Protein AF-A0A9E6S7I5-F1 (afdb_monomer_lite)

Radius of gyration: 45.52 Å; chains: 1; bounding box: 91×48×124 Å

Secondary structure (DSSP, 8-state):
-TTTT-TTSHHHHHHHHTHHHHTGGGSSSSTHHHHHHHHHHHHHHHHH----TT-HHHHHHHHHHHHHHHHHHHHHHHHHTT----HHHHHHS----HHHHHHHHHHHHHHHHHHHHHTTSS--------TTSTTTHHHHTT---------------------------------

Foldseek 3Di:
DQCVVVCVDPVNVVVLVCLCVVLVVCCPHDLSVQLVVLSVVLVCLVPPQDDPPVPVVSNVVSVVVSLVSVLSNVVSVCVVVVHDDDSVCSNPVHDDDPVVVVVVVVVVCVVVVVVCCVVVVDPDDDDDDDPPDPPPVVVVPPPDDDDDDPDDDDDDDDDDDDDDDDDDDDDDDDD

Structure (mmCIF, N/CA/C/O backbone):
data_AF-A0A9E6S7I5-F1
#
_entry.id   AF-A0A9E6S7I5-F1
#
loop_
_atom_site.group_PDB
_atom_site.id
_atom_site.type_symbol
_atom_site.label_atom_id
_atom_site.label_alt_id
_atom_site.label_comp_id
_atom_site.label_asym_id
_atom_site.label_entity_id
_atom_site.label_seq_id
_atom_site.pdbx_PDB_ins_code
_atom_site.Cartn_x
_atom_site.Cartn_y
_atom_site.Cartn_z
_atom_site.occupancy
_atom_site.B_iso_or_equiv
_atom_site.auth_seq_id
_atom_site.auth_comp_id
_atom_site.auth_asym_id
_atom_site.auth_atom_id
_atom_site.pdbx_PDB_model_num
ATOM 1 N N . MET A 1 1 ? -5.645 -9.690 4.570 1.00 58.19 1 MET A N 1
ATOM 2 C CA . MET A 1 1 ? -4.259 -9.203 4.797 1.00 58.19 1 MET A CA 1
ATOM 3 C C . MET A 1 1 ? -3.207 -9.744 3.817 1.00 58.19 1 MET A C 1
ATOM 5 O O . MET A 1 1 ? -2.168 -9.107 3.714 1.00 58.19 1 MET A O 1
ATOM 9 N N . ALA A 1 2 ? -3.423 -10.853 3.091 1.00 63.53 2 ALA A N 1
ATOM 10 C CA . ALA A 1 2 ? -2.384 -11.472 2.246 1.00 63.53 2 ALA A CA 1
ATOM 11 C C . ALA A 1 2 ? -1.749 -10.542 1.182 1.00 63.53 2 ALA A C 1
ATOM 13 O O . ALA A 1 2 ? -0.557 -10.636 0.918 1.00 63.53 2 ALA A O 1
ATOM 14 N N . THR A 1 3 ? -2.510 -9.605 0.612 1.00 70.12 3 THR A N 1
ATOM 15 C CA . THR A 1 3 ? -2.087 -8.730 -0.500 1.00 70.12 3 THR A CA 1
ATOM 16 C C . THR A 1 3 ? -1.423 -7.410 -0.069 1.00 70.12 3 THR A C 1
ATOM 18 O O . THR A 1 3 ? -1.217 -6.527 -0.894 1.00 70.12 3 THR A O 1
ATOM 21 N N . ARG A 1 4 ? -1.080 -7.225 1.215 1.00 75.50 4 ARG A N 1
ATOM 22 C CA . ARG A 1 4 ? -0.719 -5.910 1.801 1.00 75.50 4 ARG A CA 1
ATOM 23 C C . ARG A 1 4 ? 0.581 -5.240 1.318 1.00 75.50 4 ARG A C 1
ATOM 25 O O . ARG A 1 4 ? 0.764 -4.062 1.600 1.00 75.50 4 ARG A O 1
ATOM 32 N N . HIS A 1 5 ? 1.498 -5.957 0.669 1.00 77.38 5 HIS A N 1
ATOM 33 C CA . HIS A 1 5 ? 2.677 -5.363 0.006 1.00 77.38 5 HIS A CA 1
ATOM 34 C C . HIS A 1 5 ? 2.592 -5.411 -1.519 1.00 77.38 5 HIS A C 1
ATOM 36 O O . HIS A 1 5 ? 3.396 -4.790 -2.205 1.00 77.38 5 HIS A O 1
ATOM 42 N N . HIS A 1 6 ? 1.569 -6.059 -2.071 1.00 79.56 6 HIS A N 1
ATOM 43 C CA . HIS A 1 6 ? 1.318 -6.055 -3.503 1.00 79.56 6 HIS A CA 1
ATOM 44 C C . HIS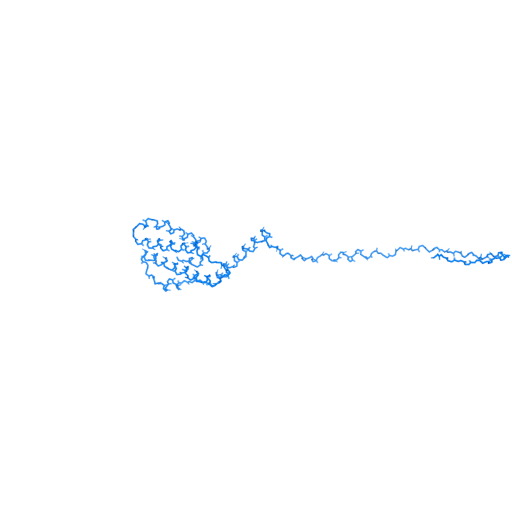 A 1 6 ? 0.443 -4.861 -3.892 1.00 79.56 6 HIS A C 1
ATOM 46 O O . HIS A 1 6 ? -0.641 -5.030 -4.442 1.00 79.56 6 HIS A O 1
ATOM 52 N N . ILE A 1 7 ? 0.917 -3.655 -3.572 1.00 77.69 7 ILE A N 1
ATOM 53 C CA . ILE A 1 7 ? 0.136 -2.406 -3.626 1.00 77.69 7 ILE A CA 1
ATOM 54 C C . ILE A 1 7 ? -0.424 -2.140 -5.038 1.00 77.69 7 ILE A C 1
ATOM 56 O O . ILE A 1 7 ? -1.510 -1.591 -5.182 1.00 77.69 7 ILE A O 1
ATOM 60 N N . VAL A 1 8 ? 0.297 -2.581 -6.075 1.00 81.12 8 VAL A N 1
ATOM 61 C CA . VAL A 1 8 ? -0.049 -2.395 -7.497 1.00 81.12 8 VAL A CA 1
ATOM 62 C C . VAL A 1 8 ? -0.989 -3.487 -8.040 1.00 81.12 8 VAL A C 1
ATOM 64 O O . VAL A 1 8 ? -1.509 -3.340 -9.139 1.00 81.12 8 VAL A O 1
ATOM 67 N N . ARG A 1 9 ? -1.217 -4.600 -7.324 1.00 84.81 9 ARG A N 1
ATOM 68 C CA . ARG A 1 9 ? -2.081 -5.686 -7.828 1.00 84.81 9 ARG A CA 1
ATOM 69 C C . ARG A 1 9 ? -3.555 -5.305 -7.739 1.00 84.81 9 ARG A C 1
ATOM 71 O O . ARG A 1 9 ? -4.004 -4.810 -6.706 1.00 84.81 9 ARG A O 1
ATOM 78 N N . ASP A 1 10 ? -4.318 -5.678 -8.762 1.00 86.75 10 ASP A N 1
ATOM 79 C CA . ASP A 1 10 ? -5.767 -5.457 -8.841 1.00 86.75 10 ASP A CA 1
ATOM 80 C C . ASP A 1 10 ? -6.509 -5.992 -7.605 1.00 86.75 10 ASP A C 1
ATOM 82 O O . ASP A 1 10 ? -7.406 -5.330 -7.089 1.00 86.75 10 ASP A O 1
ATOM 86 N N . ASP A 1 11 ? -6.075 -7.137 -7.060 1.00 88.25 11 ASP A N 1
ATOM 87 C CA . ASP A 1 11 ? -6.597 -7.730 -5.819 1.00 88.25 11 ASP A CA 1
ATOM 88 C C . ASP A 1 11 ? -6.511 -6.764 -4.616 1.00 88.25 11 ASP A C 1
ATOM 90 O O . ASP A 1 11 ? -7.398 -6.726 -3.762 1.00 88.25 11 ASP A O 1
ATOM 94 N N . HIS A 1 12 ? -5.425 -5.989 -4.525 1.00 89.81 12 HIS A N 1
ATOM 95 C CA . HIS A 1 12 ? -5.190 -5.018 -3.455 1.00 89.81 12 HIS A CA 1
ATOM 96 C C . HIS A 1 12 ? -6.013 -3.747 -3.671 1.00 89.81 12 HIS A C 1
ATOM 98 O O . HIS A 1 12 ? -6.701 -3.300 -2.755 1.00 89.81 12 HIS A O 1
ATOM 104 N N . VAL A 1 13 ? -5.989 -3.201 -4.891 1.00 90.25 13 VAL A N 1
ATOM 105 C CA . VAL A 1 13 ? -6.755 -2.000 -5.264 1.00 90.25 13 VAL A CA 1
ATOM 106 C C . VAL A 1 13 ? -8.258 -2.242 -5.097 1.00 90.25 13 VAL A C 1
ATOM 108 O O . VAL A 1 13 ? -8.958 -1.420 -4.508 1.00 90.25 13 VAL A O 1
ATOM 111 N N . THR A 1 14 ? -8.749 -3.406 -5.526 1.00 91.31 14 THR A N 1
ATOM 112 C CA . THR A 1 14 ? -10.147 -3.816 -5.343 1.00 91.31 14 THR A CA 1
ATOM 113 C C . THR A 1 14 ? -10.495 -3.917 -3.860 1.00 91.31 14 THR A C 1
ATOM 115 O O . THR A 1 14 ? -11.502 -3.356 -3.436 1.00 91.31 14 THR A O 1
ATOM 118 N N . ALA A 1 15 ? -9.652 -4.563 -3.044 1.00 91.44 15 ALA A N 1
ATOM 119 C CA . ALA A 1 15 ? -9.887 -4.677 -1.605 1.00 91.44 15 ALA A CA 1
ATOM 120 C C . ALA A 1 15 ? -9.923 -3.314 -0.887 1.00 91.44 15 ALA A C 1
ATOM 122 O O . ALA A 1 15 ? -10.740 -3.139 0.013 1.00 91.44 15 ALA A O 1
ATOM 123 N N . LEU A 1 16 ? -9.088 -2.347 -1.290 1.00 91.62 16 LEU A N 1
ATOM 124 C CA . LEU A 1 16 ? -9.144 -0.978 -0.766 1.00 91.62 16 LEU A CA 1
ATOM 125 C C . LEU A 1 16 ? -10.433 -0.257 -1.187 1.00 91.62 16 LEU A C 1
ATOM 127 O O . LEU A 1 16 ? -11.127 0.298 -0.340 1.00 91.62 16 LEU A O 1
ATOM 131 N N . ASN A 1 17 ? -10.805 -0.323 -2.466 1.00 91.44 17 ASN A N 1
ATOM 132 C CA . ASN A 1 17 ? -12.016 0.330 -2.976 1.00 91.44 17 ASN A CA 1
ATOM 133 C C . ASN A 1 17 ? -13.311 -0.256 -2.376 1.00 91.44 17 ASN A C 1
ATOM 135 O O . ASN A 1 17 ? -14.305 0.454 -2.233 1.00 91.44 17 ASN A O 1
ATOM 139 N N . MET A 1 18 ? -13.305 -1.530 -1.967 1.00 92.31 18 MET A N 1
ATOM 140 C CA . MET A 1 18 ? -14.430 -2.156 -1.260 1.00 92.31 18 MET A CA 1
ATOM 141 C C . MET A 1 18 ? -14.681 -1.568 0.141 1.00 92.31 18 MET A C 1
ATOM 143 O O . MET A 1 18 ? -15.812 -1.658 0.622 1.00 92.31 18 MET A O 1
ATOM 147 N N . ILE A 1 19 ? -13.692 -0.924 0.780 1.00 91.56 19 ILE A N 1
ATOM 148 C CA . ILE A 1 19 ? -13.843 -0.309 2.115 1.00 91.56 19 ILE A CA 1
ATOM 149 C C . ILE A 1 19 ? -14.947 0.760 2.097 1.00 91.56 19 ILE A C 1
ATOM 151 O O . ILE A 1 19 ? -15.757 0.837 3.024 1.00 91.56 19 ILE A O 1
ATOM 155 N N . ASP A 1 20 ? -15.041 1.548 1.024 1.00 88.56 20 ASP A N 1
ATOM 156 C CA . ASP A 1 20 ? -16.077 2.577 0.885 1.00 88.56 20 ASP A CA 1
ATOM 157 C C . ASP A 1 20 ? -17.500 2.007 0.840 1.00 88.56 20 ASP A C 1
ATOM 159 O O . ASP A 1 20 ? -18.430 2.669 1.306 1.00 88.56 20 ASP A O 1
ATOM 163 N N . LEU A 1 21 ? -17.665 0.790 0.311 1.00 89.62 21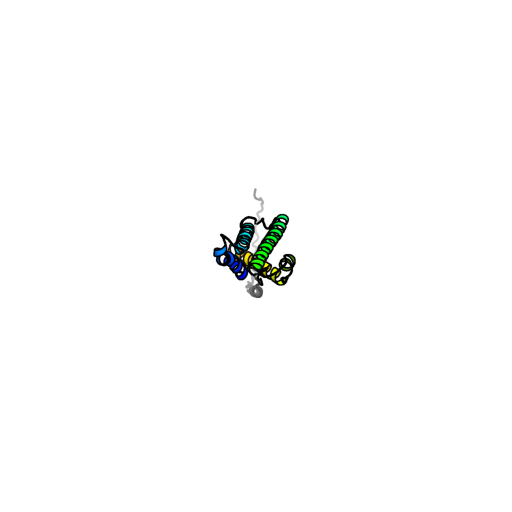 LEU A N 1
ATOM 164 C CA . LEU A 1 21 ? -18.943 0.081 0.236 1.00 89.62 21 LEU A CA 1
ATOM 165 C C . LEU A 1 21 ? -19.270 -0.617 1.561 1.00 89.62 21 LEU A C 1
ATOM 167 O O . LEU A 1 21 ? -20.369 -0.449 2.092 1.00 89.62 21 LEU A O 1
ATOM 171 N N . GLU A 1 22 ? -18.312 -1.357 2.122 1.00 89.25 22 GLU A N 1
ATOM 172 C CA . GLU A 1 22 ? -18.498 -2.134 3.352 1.00 89.25 22 GLU A CA 1
ATOM 173 C C . GLU A 1 22 ? -18.799 -1.225 4.554 1.00 89.25 22 GLU A C 1
ATOM 175 O O . GLU A 1 22 ? -19.752 -1.465 5.297 1.00 89.25 22 GLU A O 1
ATOM 180 N N . TYR A 1 23 ? -18.069 -0.116 4.701 1.00 86.56 23 TYR A N 1
ATOM 181 C CA . TYR A 1 23 ? -18.206 0.796 5.842 1.00 86.56 23 TYR A CA 1
ATOM 182 C C . TYR A 1 23 ? -19.176 1.966 5.594 1.00 86.56 23 TYR A C 1
ATOM 184 O O . TYR A 1 23 ? -19.397 2.780 6.498 1.00 86.56 23 TYR A O 1
ATOM 192 N N . TYR A 1 24 ? -19.828 2.036 4.421 1.00 80.44 24 TYR A N 1
ATOM 193 C CA . TYR A 1 24 ? -20.751 3.122 4.051 1.00 80.44 24 TYR A CA 1
ATOM 194 C C . TYR A 1 24 ? -21.837 3.377 5.104 1.00 80.44 24 TYR A C 1
ATOM 196 O O . TYR A 1 24 ? -22.129 4.517 5.473 1.00 80.44 24 TYR A O 1
ATOM 204 N N . HIS A 1 25 ? -22.419 2.295 5.618 1.00 77.94 25 HIS A N 1
ATOM 205 C CA . HIS A 1 25 ? -23.539 2.335 6.551 1.00 77.94 25 HIS A CA 1
ATOM 206 C C . HIS A 1 25 ? -23.153 2.841 7.956 1.00 77.94 25 HIS A C 1
ATOM 208 O O . HIS A 1 25 ? -24.028 3.255 8.715 1.00 77.94 25 HIS A O 1
ATOM 214 N N . VAL A 1 26 ? -21.856 2.872 8.299 1.00 74.69 26 VAL A N 1
ATOM 215 C CA . VAL A 1 26 ? -21.354 3.286 9.626 1.00 74.69 26 VAL A CA 1
ATOM 216 C C . VAL A 1 26 ? -20.822 4.730 9.643 1.00 74.69 26 VAL A C 1
ATOM 218 O O . VAL A 1 26 ? -20.445 5.227 10.703 1.00 74.69 26 VAL A O 1
ATOM 221 N N . LYS A 1 27 ? -20.838 5.452 8.506 1.00 66.12 27 LYS A N 1
ATOM 222 C CA . LYS A 1 27 ? -20.267 6.814 8.372 1.00 66.12 27 LYS A CA 1
ATOM 223 C C . LYS A 1 27 ? -20.780 7.830 9.407 1.00 66.12 27 LYS A C 1
ATOM 225 O O . LYS A 1 27 ? -20.052 8.755 9.759 1.00 66.12 27 LYS A O 1
ATOM 230 N N . LYS A 1 28 ? -22.026 7.700 9.887 1.00 66.62 28 LYS A N 1
ATOM 231 C CA . LYS A 1 28 ? -22.634 8.682 10.808 1.00 66.62 28 LYS A CA 1
ATOM 232 C C . LYS A 1 28 ? -22.328 8.427 12.286 1.00 66.62 28 LYS A C 1
ATOM 234 O O . LYS A 1 28 ? -21.960 9.375 12.967 1.00 66.62 28 LYS A O 1
ATOM 239 N N . ASN A 1 29 ? -22.464 7.192 12.775 1.00 65.62 29 ASN A N 1
ATOM 240 C CA . ASN A 1 29 ? -22.232 6.821 14.178 1.00 65.62 29 ASN A CA 1
ATOM 241 C C . ASN A 1 29 ? -21.820 5.343 14.289 1.00 65.62 29 ASN A C 1
ATOM 243 O O . ASN A 1 29 ? -22.459 4.482 13.690 1.00 65.62 29 ASN A O 1
ATOM 247 N N . GLY A 1 30 ? -20.811 5.041 15.113 1.00 73.31 30 GLY A N 1
ATOM 248 C CA . GLY A 1 30 ? -20.389 3.672 15.441 1.00 73.31 30 GLY A CA 1
ATOM 249 C C . GLY A 1 30 ? -18.893 3.414 15.237 1.00 73.31 30 GLY A C 1
ATOM 250 O O . GLY A 1 30 ? -18.171 4.249 14.697 1.00 73.31 30 GLY A O 1
ATOM 251 N N . LYS A 1 31 ? -18.417 2.231 15.652 1.00 73.62 31 LYS A N 1
ATOM 252 C CA . LYS A 1 31 ? -16.988 1.854 15.581 1.00 73.62 31 LYS A CA 1
ATOM 253 C C . LYS A 1 31 ? -16.426 1.861 14.152 1.00 73.62 31 LYS A C 1
ATOM 255 O O . LYS A 1 31 ? -15.280 2.237 13.946 1.00 73.62 31 LYS A O 1
ATOM 260 N N . GLY A 1 32 ? -17.248 1.524 13.155 1.00 82.56 32 GLY A N 1
ATOM 261 C CA . GLY A 1 32 ? -16.856 1.545 11.739 1.00 82.56 32 GLY A CA 1
ATOM 262 C C . GLY A 1 32 ? -16.555 2.944 11.190 1.00 82.56 32 GLY A C 1
ATOM 263 O O . GLY A 1 32 ? -15.879 3.054 10.172 1.00 82.56 32 GLY A O 1
ATOM 264 N N . LYS A 1 33 ? -16.963 4.019 11.883 1.00 88.69 33 LYS A N 1
ATOM 265 C CA . LYS A 1 33 ? -16.564 5.383 11.518 1.00 88.69 33 LYS A CA 1
ATOM 266 C C . LYS A 1 33 ? -15.043 5.569 11.595 1.00 88.69 33 LYS A C 1
ATOM 268 O O . LYS A 1 33 ? -14.475 6.198 10.716 1.00 88.69 33 LYS A O 1
ATOM 273 N N . GLN A 1 34 ? -14.368 4.964 12.578 1.00 90.69 34 GLN A N 1
ATOM 274 C CA . GLN A 1 34 ? -12.905 5.052 12.709 1.00 90.69 34 GLN A CA 1
ATOM 275 C C . GLN A 1 34 ? -12.178 4.409 11.516 1.00 90.69 34 GLN A C 1
ATOM 277 O O . GLN A 1 34 ? -11.146 4.914 11.074 1.00 90.69 34 GLN A O 1
ATOM 282 N N . VAL A 1 35 ? -12.736 3.327 10.959 1.00 92.81 35 VAL A N 1
ATOM 283 C CA . VAL A 1 35 ? -12.233 2.703 9.724 1.00 92.81 35 VAL A CA 1
ATOM 284 C C . VAL A 1 35 ? -12.410 3.646 8.540 1.00 92.81 35 VAL A C 1
ATOM 286 O O . VAL A 1 35 ? -11.464 3.886 7.799 1.00 92.81 35 VAL A O 1
ATOM 289 N N . TYR A 1 36 ? -13.599 4.228 8.390 1.00 91.69 36 TYR A N 1
ATOM 290 C CA . TYR A 1 36 ? -13.877 5.160 7.303 1.00 91.69 36 TYR A CA 1
ATOM 291 C C . TYR A 1 36 ? -13.002 6.425 7.366 1.00 91.69 36 TYR A C 1
ATOM 293 O O . TYR A 1 36 ? -12.379 6.793 6.374 1.00 91.69 36 TYR A O 1
ATOM 301 N N . ASP A 1 37 ? -12.893 7.059 8.536 1.00 92.19 37 ASP A N 1
ATOM 302 C CA . ASP A 1 37 ? -12.098 8.278 8.723 1.00 92.19 37 ASP A CA 1
ATOM 303 C C . ASP A 1 37 ? -10.598 8.016 8.454 1.00 92.19 37 ASP A C 1
ATOM 305 O O . ASP A 1 37 ? -9.925 8.833 7.819 1.00 92.19 37 ASP A O 1
ATOM 309 N N . SER A 1 38 ? -10.071 6.853 8.869 1.00 94.06 38 SER A N 1
ATOM 310 C CA . SER A 1 38 ? -8.683 6.453 8.577 1.00 94.06 38 SER A CA 1
ATOM 311 C C . SER A 1 38 ? -8.461 6.060 7.111 1.00 94.06 38 SER A C 1
ATOM 313 O O . SER A 1 38 ? -7.405 6.381 6.563 1.00 94.06 38 SER A O 1
ATOM 315 N N . TRP A 1 39 ? -9.452 5.457 6.444 1.00 94.50 39 TRP A N 1
ATOM 316 C CA . TRP A 1 39 ? -9.421 5.205 4.999 1.00 94.50 39 TRP A CA 1
ATOM 317 C C . TRP A 1 39 ? -9.353 6.513 4.208 1.00 94.50 39 TRP A C 1
ATOM 319 O O . TRP A 1 39 ? -8.440 6.681 3.405 1.00 94.50 39 TRP A O 1
ATOM 329 N N . ILE A 1 40 ? -10.226 7.484 4.492 1.00 92.88 40 ILE A N 1
ATOM 330 C CA . ILE A 1 40 ? -10.208 8.794 3.821 1.00 92.88 40 ILE A CA 1
ATOM 331 C C . ILE A 1 40 ? -8.874 9.523 4.052 1.00 92.88 40 ILE A C 1
ATOM 333 O O . ILE A 1 40 ? -8.300 10.075 3.112 1.00 92.88 40 ILE A O 1
ATOM 337 N N . ALA A 1 41 ? -8.322 9.473 5.269 1.00 94.06 41 ALA A N 1
ATOM 338 C CA . ALA A 1 41 ? -7.020 10.069 5.581 1.00 94.06 41 ALA A CA 1
ATOM 339 C C . ALA A 1 41 ? -5.827 9.374 4.886 1.00 94.06 41 ALA A C 1
ATOM 341 O O . ALA A 1 41 ? -4.764 9.992 4.731 1.00 94.06 41 ALA A O 1
ATOM 342 N N . TYR A 1 42 ? -5.981 8.107 4.491 1.00 95.06 42 TYR A N 1
ATOM 343 C CA . TYR A 1 42 ? -5.009 7.343 3.707 1.00 95.06 42 TYR A CA 1
ATOM 344 C C . TYR A 1 42 ? -5.170 7.599 2.200 1.00 95.06 42 TYR A C 1
ATOM 346 O O . TYR A 1 42 ? -4.193 7.940 1.537 1.00 95.06 42 TYR A O 1
ATOM 354 N N . LEU A 1 43 ? -6.400 7.548 1.683 1.00 93.75 43 LEU A N 1
ATOM 355 C CA . LEU A 1 43 ? -6.745 7.851 0.292 1.00 93.75 43 LEU A CA 1
ATOM 356 C C . LEU A 1 43 ? -6.328 9.275 -0.112 1.00 93.75 43 LEU A C 1
ATOM 358 O O . LEU A 1 43 ? -5.781 9.469 -1.197 1.00 93.75 43 LEU A O 1
ATOM 362 N N . TYR A 1 44 ? -6.510 10.261 0.775 1.00 93.88 44 TYR A N 1
ATOM 363 C CA . TYR A 1 44 ? -6.026 11.630 0.563 1.00 93.88 44 TYR A CA 1
ATOM 364 C C . TYR A 1 44 ? -4.505 11.667 0.330 1.00 93.88 44 TYR A C 1
ATOM 366 O O . TYR A 1 44 ? -4.046 12.276 -0.633 1.00 93.88 44 TYR A O 1
ATOM 374 N N . HIS A 1 45 ? -3.735 10.969 1.174 1.00 93.50 45 HIS A N 1
ATOM 375 C CA . HIS A 1 45 ? -2.265 10.906 1.098 1.00 93.50 45 HIS A CA 1
ATOM 376 C C . HIS A 1 45 ? -1.776 10.201 -0.172 1.00 93.50 45 HIS A C 1
ATOM 378 O O . HIS A 1 45 ? -0.775 10.599 -0.766 1.00 93.50 45 HIS A O 1
ATOM 384 N N . LEU A 1 46 ? -2.499 9.161 -0.602 1.00 90.75 46 LEU A N 1
ATOM 385 C CA . LEU A 1 46 ? -2.247 8.472 -1.868 1.00 90.75 46 LEU A CA 1
ATOM 386 C C . LEU A 1 46 ? -2.544 9.345 -3.094 1.00 90.75 46 LEU A C 1
ATOM 388 O O . LEU A 1 46 ? -1.915 9.140 -4.124 1.00 90.75 46 LEU A O 1
ATOM 392 N N . SER A 1 47 ? -3.494 10.280 -2.997 1.00 89.19 47 SER A N 1
ATOM 393 C CA . SER A 1 47 ? -3.984 11.054 -4.147 1.00 89.19 47 SER A CA 1
ATOM 394 C C . SER A 1 47 ? -3.277 12.399 -4.328 1.00 89.19 47 SER A C 1
ATOM 396 O O . SER A 1 47 ? -3.013 12.796 -5.458 1.00 89.19 47 SER A O 1
ATOM 398 N N . ASN A 1 48 ? -2.991 13.110 -3.231 1.00 82.12 48 ASN A N 1
ATOM 399 C CA . ASN A 1 48 ? -2.601 14.525 -3.276 1.00 82.12 48 ASN A CA 1
ATOM 400 C C . ASN A 1 48 ? -1.118 14.782 -2.976 1.00 82.12 48 ASN A C 1
ATOM 402 O O . ASN A 1 48 ? -0.565 15.760 -3.469 1.00 82.12 48 ASN A O 1
ATOM 406 N N . ASP A 1 49 ? -0.474 13.922 -2.182 1.00 75.81 49 ASP A N 1
ATOM 407 C CA . ASP A 1 49 ? 0.843 14.218 -1.598 1.00 75.81 49 ASP A CA 1
ATOM 408 C C . ASP A 1 49 ? 2.022 13.564 -2.352 1.00 75.81 49 ASP A C 1
ATOM 410 O O . ASP A 1 49 ? 3.138 13.555 -1.837 1.00 75.81 49 ASP A O 1
ATOM 414 N N . ILE A 1 50 ? 1.800 12.997 -3.549 1.00 81.44 50 ILE A N 1
ATOM 415 C CA . ILE A 1 50 ? 2.818 12.242 -4.307 1.00 81.44 50 ILE A CA 1
ATOM 416 C C . ILE A 1 50 ? 3.990 13.166 -4.717 1.00 81.44 50 ILE A C 1
ATOM 418 O O . ILE A 1 50 ? 3.793 14.060 -5.545 1.00 81.44 50 ILE A O 1
ATOM 422 N N . PRO A 1 51 ? 5.219 12.959 -4.204 1.00 82.69 51 PRO A N 1
ATOM 423 C CA . PRO A 1 51 ? 6.385 13.736 -4.615 1.00 82.69 51 PRO A CA 1
ATOM 424 C C . PRO A 1 51 ? 6.935 13.244 -5.962 1.00 82.69 51 PRO A C 1
ATOM 426 O O . PRO A 1 51 ? 6.701 12.104 -6.367 1.00 82.69 51 PRO A O 1
ATOM 429 N N . ASP A 1 52 ? 7.726 14.080 -6.643 1.00 79.25 52 ASP A N 1
ATOM 430 C CA . ASP A 1 52 ? 8.469 13.628 -7.824 1.00 79.25 52 ASP A CA 1
ATOM 431 C C . ASP A 1 52 ? 9.445 12.500 -7.444 1.00 79.25 52 ASP A C 1
ATOM 433 O O . ASP A 1 52 ? 10.226 12.623 -6.500 1.00 79.25 52 ASP A O 1
ATOM 437 N N . ILE A 1 53 ? 9.424 11.418 -8.225 1.00 73.06 53 ILE A N 1
ATOM 438 C CA . ILE A 1 53 ? 10.243 10.205 -8.067 1.00 73.06 53 ILE A CA 1
ATOM 439 C C . ILE A 1 53 ? 11.748 10.525 -8.056 1.00 73.06 53 ILE A C 1
ATOM 441 O O . ILE A 1 53 ? 12.544 9.770 -7.495 1.00 73.06 53 ILE A O 1
ATOM 445 N N . ASN A 1 54 ? 12.154 11.646 -8.657 1.00 76.56 54 ASN A N 1
ATOM 446 C CA . ASN A 1 54 ? 13.549 12.079 -8.673 1.00 76.56 54 ASN A CA 1
ATOM 447 C C . ASN A 1 54 ? 14.034 12.631 -7.313 1.00 76.56 54 ASN A C 1
ATOM 449 O O . ASN A 1 54 ? 15.233 12.573 -7.030 1.00 76.56 54 ASN A O 1
ATOM 453 N N . ASP A 1 55 ? 13.137 13.122 -6.446 1.00 86.25 55 ASP A N 1
ATOM 454 C CA . ASP A 1 55 ? 13.475 13.620 -5.106 1.00 86.25 55 ASP A CA 1
ATOM 455 C C . ASP A 1 55 ? 13.303 12.524 -4.046 1.00 86.25 55 ASP A C 1
ATOM 457 O O . ASP A 1 55 ? 12.324 12.471 -3.295 1.00 86.25 55 ASP A O 1
ATOM 461 N N . LYS A 1 56 ? 14.315 11.651 -3.974 1.00 83.81 56 LYS A N 1
ATOM 462 C CA . LYS A 1 56 ? 14.378 10.527 -3.025 1.00 83.81 56 LYS A CA 1
ATOM 463 C C . LYS A 1 56 ? 14.071 10.941 -1.584 1.00 83.81 56 LYS A C 1
ATOM 465 O O . LYS A 1 56 ? 13.352 10.237 -0.889 1.00 83.81 56 LYS A O 1
ATOM 470 N N . SER A 1 57 ? 14.563 12.105 -1.151 1.00 87.06 57 SER A N 1
ATOM 471 C CA . SER A 1 57 ? 14.409 12.561 0.235 1.00 87.06 57 SER A CA 1
ATOM 472 C C . SER A 1 57 ? 12.945 12.787 0.622 1.00 87.06 57 SER A C 1
ATOM 474 O O . SER A 1 57 ? 12.522 12.404 1.712 1.00 87.06 57 SER A O 1
ATOM 476 N N . LYS A 1 58 ? 12.150 13.361 -0.290 1.00 86.75 58 LYS A N 1
ATOM 477 C CA . LYS A 1 58 ? 10.709 13.550 -0.094 1.00 86.75 58 LYS A CA 1
ATOM 478 C C . LYS A 1 58 ? 9.937 12.254 -0.318 1.00 86.75 58 LYS A C 1
ATOM 480 O O . LYS A 1 58 ? 8.965 12.012 0.395 1.00 86.75 58 LYS A O 1
ATOM 485 N N . PHE A 1 59 ? 10.375 11.424 -1.266 1.00 88.38 59 PHE A N 1
ATOM 486 C CA . PHE A 1 59 ? 9.771 10.120 -1.533 1.00 88.38 59 PHE A CA 1
ATOM 487 C C . PHE A 1 59 ? 9.824 9.194 -0.310 1.00 88.38 59 PHE A C 1
ATOM 489 O O . PHE A 1 59 ? 8.785 8.676 0.092 1.00 88.38 59 PHE A O 1
ATOM 496 N N . ASP A 1 60 ? 10.981 9.066 0.344 1.00 89.19 60 ASP A N 1
ATOM 497 C CA . ASP A 1 60 ? 11.152 8.207 1.526 1.00 89.19 60 ASP A CA 1
ATOM 498 C C . ASP A 1 60 ? 10.243 8.654 2.694 1.00 89.19 60 ASP A C 1
ATOM 500 O O . ASP A 1 60 ? 9.601 7.835 3.357 1.00 89.19 60 ASP A O 1
ATOM 504 N N . ILE A 1 61 ? 10.118 9.972 2.912 1.00 91.25 61 ILE A N 1
ATOM 505 C CA . ILE A 1 61 ? 9.224 10.564 3.927 1.00 91.25 61 ILE A CA 1
ATOM 506 C C . ILE A 1 61 ? 7.749 10.308 3.580 1.00 91.25 61 ILE A C 1
ATOM 508 O O . ILE A 1 61 ? 6.945 9.967 4.459 1.00 91.25 61 ILE A O 1
ATOM 512 N N . TRP A 1 62 ? 7.376 10.460 2.306 1.00 92.25 62 TRP A N 1
ATOM 513 C CA . TRP A 1 62 ? 6.025 10.169 1.830 1.00 92.25 62 TRP A CA 1
ATOM 514 C C . TRP A 1 62 ? 5.687 8.681 1.968 1.00 92.25 62 TRP A C 1
ATOM 516 O O . TRP A 1 62 ? 4.571 8.351 2.379 1.00 92.25 62 TRP A O 1
ATOM 526 N N . GLU A 1 63 ? 6.637 7.783 1.699 1.00 90.00 63 GLU A N 1
ATOM 527 C CA . GLU A 1 63 ? 6.458 6.340 1.837 1.00 90.00 63 GLU A CA 1
ATOM 528 C C . GLU A 1 63 ? 6.295 5.909 3.302 1.00 90.00 63 GLU A C 1
ATOM 530 O O . GLU A 1 63 ? 5.361 5.166 3.617 1.00 90.00 63 GLU A O 1
ATOM 535 N N . ASP A 1 64 ? 7.131 6.393 4.221 1.00 91.69 64 ASP A N 1
ATOM 536 C CA . ASP A 1 64 ? 6.961 6.104 5.650 1.00 91.69 64 ASP A CA 1
ATOM 537 C C . ASP A 1 64 ? 5.619 6.653 6.173 1.00 91.69 64 ASP A C 1
ATOM 539 O O . ASP A 1 64 ? 4.898 5.971 6.906 1.00 91.69 64 ASP A O 1
ATOM 543 N N . THR A 1 65 ? 5.200 7.835 5.709 1.00 93.50 65 THR A N 1
ATOM 544 C CA . THR A 1 65 ? 3.890 8.419 6.054 1.00 93.50 65 THR A CA 1
ATOM 545 C C . THR A 1 65 ? 2.717 7.608 5.482 1.00 93.50 65 THR A C 1
ATOM 547 O O . THR A 1 65 ? 1.750 7.340 6.203 1.00 93.50 65 THR A O 1
ATOM 550 N N . LYS A 1 66 ? 2.820 7.137 4.228 1.00 92.50 66 LYS A N 1
ATOM 551 C CA . LYS A 1 66 ? 1.888 6.183 3.595 1.00 92.50 66 LYS A CA 1
ATOM 552 C C . LYS A 1 66 ? 1.767 4.919 4.447 1.00 92.50 66 LYS A C 1
ATOM 554 O O . LYS A 1 66 ? 0.658 4.497 4.769 1.00 92.50 66 LYS A O 1
ATOM 559 N N . ASN A 1 67 ? 2.897 4.335 4.840 1.00 91.56 67 ASN A N 1
ATOM 560 C CA . ASN A 1 67 ? 2.942 3.087 5.600 1.00 91.56 67 ASN A CA 1
ATOM 561 C C . ASN A 1 67 ? 2.355 3.256 7.013 1.00 91.56 67 ASN A C 1
ATOM 563 O O . ASN A 1 67 ? 1.591 2.399 7.455 1.00 91.56 67 ASN A O 1
ATOM 567 N N . LYS A 1 68 ? 2.626 4.380 7.691 1.00 93.56 68 LYS A N 1
ATOM 568 C CA . LYS A 1 68 ? 2.011 4.736 8.983 1.00 93.56 68 LYS A CA 1
ATOM 569 C C . LYS A 1 68 ? 0.487 4.826 8.883 1.00 93.56 68 LYS A C 1
ATOM 571 O O . LYS A 1 68 ? -0.204 4.109 9.602 1.00 93.56 68 LYS A O 1
ATOM 576 N N . LYS A 1 69 ? -0.038 5.631 7.950 1.00 94.69 69 LYS A N 1
ATOM 577 C CA . LYS A 1 69 ? -1.490 5.778 7.713 1.00 94.69 69 LYS A CA 1
ATOM 578 C C . LYS A 1 69 ? -2.159 4.436 7.389 1.00 94.69 69 LYS A C 1
ATOM 580 O O . LYS A 1 69 ? -3.237 4.149 7.905 1.00 94.69 69 LYS A O 1
ATOM 585 N N . PHE A 1 70 ? -1.502 3.592 6.592 1.00 93.44 70 PHE A N 1
ATOM 586 C CA . PHE A 1 70 ? -1.999 2.256 6.261 1.00 93.44 70 PHE A CA 1
ATOM 587 C C . PHE A 1 70 ? -2.049 1.317 7.480 1.00 93.44 70 PHE A C 1
ATOM 589 O O . PHE A 1 70 ? -3.028 0.595 7.654 1.00 93.44 70 PHE A O 1
ATOM 596 N N . ILE A 1 71 ? -1.050 1.357 8.371 1.00 93.44 71 ILE A N 1
ATOM 597 C CA . ILE A 1 71 ? -1.083 0.605 9.638 1.00 93.44 71 ILE A CA 1
ATOM 598 C C . ILE A 1 71 ? -2.227 1.099 10.538 1.00 93.44 71 ILE A C 1
ATOM 600 O O . ILE A 1 71 ? -2.949 0.270 11.092 1.00 93.44 71 ILE A O 1
ATOM 604 N N . THR A 1 72 ? -2.455 2.415 10.633 1.00 94.62 72 THR A N 1
ATOM 605 C CA . THR A 1 72 ? -3.592 2.982 11.383 1.00 94.62 72 THR A CA 1
ATOM 606 C C . THR A 1 72 ? -4.940 2.488 10.844 1.00 94.62 72 THR A C 1
ATOM 608 O O . THR A 1 72 ? -5.800 2.093 11.630 1.00 94.62 72 THR A O 1
ATOM 611 N N . LEU A 1 73 ? -5.108 2.434 9.517 1.00 94.31 73 LEU A N 1
ATOM 612 C CA . LEU A 1 73 ? -6.293 1.857 8.872 1.00 94.31 73 LEU A CA 1
ATOM 613 C C . LEU A 1 73 ? -6.465 0.370 9.222 1.00 94.31 73 LEU A C 1
ATOM 615 O O . LEU A 1 73 ? -7.531 -0.034 9.687 1.00 94.31 73 LEU A O 1
ATOM 619 N N . LEU A 1 74 ? -5.413 -0.446 9.073 1.00 92.88 74 LEU A N 1
ATOM 620 C CA . LEU A 1 74 ? -5.465 -1.873 9.418 1.00 92.88 74 LEU A CA 1
ATOM 621 C C . LEU A 1 74 ? -5.804 -2.106 10.899 1.00 92.88 74 LEU A C 1
ATOM 623 O O . LEU A 1 74 ? -6.521 -3.058 11.211 1.00 92.88 74 LEU A O 1
ATOM 627 N N . LYS A 1 75 ? -5.331 -1.233 11.798 1.00 93.75 75 LYS A N 1
ATOM 628 C CA . LYS A 1 75 ? -5.645 -1.274 13.232 1.00 93.75 75 LYS A CA 1
ATOM 629 C C . LYS A 1 75 ? -7.110 -0.923 13.510 1.00 93.75 75 LYS A C 1
ATOM 631 O O . LYS A 1 75 ? -7.785 -1.640 14.244 1.00 93.75 75 LYS A O 1
ATOM 636 N N . ALA A 1 76 ? -7.646 0.114 12.867 1.00 92.69 76 ALA A N 1
ATOM 637 C CA . ALA A 1 76 ? -9.069 0.435 12.968 1.00 92.69 76 ALA A CA 1
ATOM 638 C C . ALA A 1 76 ? -9.950 -0.726 12.459 1.00 92.69 76 ALA A C 1
ATOM 640 O O . ALA A 1 76 ? -10.951 -1.074 13.091 1.00 92.69 76 ALA A O 1
ATOM 641 N N . MET A 1 77 ? -9.562 -1.365 11.347 1.00 92.06 77 MET A N 1
ATOM 642 C CA . MET A 1 77 ? -10.264 -2.534 10.800 1.00 92.06 77 MET A CA 1
ATOM 643 C C . MET A 1 77 ? -10.200 -3.738 11.748 1.00 92.06 77 MET A C 1
ATOM 645 O O . MET A 1 77 ? -11.220 -4.398 11.956 1.00 92.06 77 MET A O 1
ATOM 649 N N . SER A 1 78 ? -9.042 -4.017 12.362 1.00 92.69 78 SER A N 1
ATOM 650 C CA . SER A 1 78 ? -8.922 -5.112 13.332 1.00 92.69 78 SER A CA 1
ATOM 651 C C . SER A 1 78 ? -9.812 -4.888 14.549 1.00 92.69 78 SER A C 1
ATOM 653 O O . SER A 1 78 ? -10.525 -5.801 14.959 1.00 92.69 78 SER A O 1
ATOM 655 N N . ASP A 1 79 ? -9.851 -3.662 15.069 1.00 91.38 79 ASP A N 1
ATOM 656 C CA . ASP A 1 79 ? -10.605 -3.326 16.278 1.00 91.38 79 ASP A CA 1
ATOM 657 C C . ASP A 1 79 ? -12.125 -3.335 16.028 1.00 91.38 79 ASP A C 1
ATOM 659 O O . ASP A 1 79 ? -12.904 -3.714 16.909 1.00 91.38 79 ASP A O 1
ATOM 663 N N . TYR A 1 80 ? -12.560 -3.004 14.805 1.00 91.25 80 TYR A N 1
ATOM 664 C CA . TYR A 1 80 ? -13.941 -3.197 14.354 1.00 91.25 80 TYR A CA 1
ATOM 665 C C . TYR A 1 80 ? -14.329 -4.685 14.299 1.00 91.25 80 TYR A C 1
ATOM 667 O O . TYR A 1 80 ? -15.380 -5.071 14.816 1.00 91.25 80 TYR A O 1
ATOM 675 N N . LEU A 1 81 ? -13.454 -5.524 13.734 1.00 91.44 81 LEU A N 1
ATOM 676 C CA . LEU A 1 81 ? -13.631 -6.979 13.625 1.00 91.44 81 LEU A CA 1
ATOM 677 C C . LEU A 1 81 ? -13.354 -7.739 14.941 1.00 91.44 81 LEU A C 1
ATOM 679 O O . LEU A 1 81 ? -13.544 -8.952 14.996 1.00 91.44 81 LEU A O 1
ATOM 683 N N . LYS A 1 82 ? -12.961 -7.033 16.013 1.00 92.44 82 LYS A N 1
ATOM 684 C CA . LYS A 1 82 ? -12.584 -7.572 17.337 1.00 92.44 82 LYS A CA 1
ATOM 685 C C . LYS A 1 82 ? -11.323 -8.457 17.331 1.00 92.44 82 LYS A C 1
ATOM 687 O O . LYS A 1 82 ? -11.167 -9.311 18.203 1.00 92.44 82 LYS A O 1
ATOM 692 N N . TYR A 1 83 ? -10.412 -8.240 16.384 1.00 92.06 83 TYR A N 1
ATOM 693 C CA . TYR A 1 83 ? -9.073 -8.833 16.389 1.00 92.06 83 TYR A CA 1
ATOM 694 C C . TYR A 1 83 ? -8.086 -7.954 17.164 1.00 92.06 83 TYR A C 1
ATOM 696 O O . TYR A 1 83 ? -7.925 -6.769 16.875 1.00 92.06 83 TYR A O 1
ATOM 704 N N . ASN A 1 84 ? -7.371 -8.555 18.114 1.00 88.75 84 ASN A N 1
ATOM 705 C CA . ASN A 1 84 ? -6.405 -7.862 18.965 1.00 88.75 84 ASN A CA 1
ATOM 706 C C . ASN A 1 84 ? -4.994 -7.909 18.358 1.00 88.75 84 ASN A C 1
ATOM 708 O O . ASN A 1 84 ? -4.158 -8.675 18.825 1.00 88.75 84 ASN A O 1
ATOM 712 N N . PHE A 1 85 ? -4.724 -7.097 17.332 1.00 90.88 85 PHE A N 1
ATOM 713 C CA . PHE A 1 85 ? -3.357 -6.892 16.830 1.00 90.88 85 PHE A CA 1
ATOM 714 C C . PHE A 1 85 ? -2.722 -5.635 17.434 1.00 90.88 85 PHE A C 1
ATOM 716 O O . PHE A 1 85 ? -3.378 -4.598 17.578 1.00 90.88 85 PHE A O 1
ATOM 723 N N . THR A 1 86 ? -1.435 -5.706 17.757 1.00 90.75 86 THR A N 1
ATOM 724 C CA . THR A 1 86 ? -0.595 -4.553 18.115 1.00 90.75 86 THR A CA 1
ATOM 725 C C . THR A 1 86 ? -0.069 -3.850 16.860 1.00 90.75 86 THR A C 1
ATOM 727 O O . THR A 1 86 ? 0.034 -4.449 15.791 1.00 90.75 86 THR A O 1
ATOM 730 N N . GLU A 1 87 ? 0.322 -2.577 16.966 1.00 87.81 87 GLU A N 1
ATOM 731 C CA . GLU A 1 87 ? 0.931 -1.859 15.833 1.00 87.81 87 GLU A CA 1
ATOM 732 C C . GLU A 1 87 ? 2.257 -2.488 15.379 1.00 87.81 87 GLU A C 1
ATOM 734 O O . GLU A 1 87 ? 2.565 -2.483 14.189 1.00 87.81 87 GLU A O 1
ATOM 739 N N . LEU A 1 88 ? 3.031 -3.067 16.305 1.00 89.56 88 LEU A N 1
ATOM 740 C CA . LEU A 1 88 ? 4.301 -3.724 15.996 1.00 89.56 88 LEU A CA 1
ATOM 741 C C . LEU A 1 88 ? 4.085 -5.043 15.245 1.00 89.56 88 LEU A C 1
ATOM 743 O O . LEU A 1 88 ? 4.790 -5.308 14.270 1.00 89.56 88 LEU A O 1
ATOM 747 N N . GLU A 1 89 ? 3.073 -5.830 15.623 1.00 89.25 89 GLU A N 1
ATOM 748 C CA . GLU A 1 89 ? 2.616 -6.960 14.809 1.00 89.25 89 GLU A CA 1
ATOM 749 C C . GLU A 1 89 ? 2.122 -6.464 13.451 1.00 89.25 89 GLU A C 1
ATOM 751 O O . GLU A 1 89 ? 2.595 -6.944 12.426 1.00 89.25 89 GLU A O 1
ATOM 756 N N . LEU A 1 90 ? 1.244 -5.460 13.386 1.00 88.69 90 LEU A N 1
ATOM 757 C CA . LEU A 1 90 ? 0.779 -4.926 12.102 1.00 88.69 90 LEU A CA 1
ATOM 758 C C . LEU A 1 90 ? 1.927 -4.382 11.239 1.00 88.69 90 LEU A C 1
ATOM 760 O O . LEU A 1 90 ? 1.848 -4.485 10.016 1.00 88.69 90 LEU A O 1
ATOM 764 N N . LYS A 1 91 ? 3.025 -3.893 11.816 1.00 86.75 91 LYS A N 1
ATOM 765 C CA . LYS A 1 91 ? 4.221 -3.511 11.058 1.00 86.75 91 LYS A CA 1
ATOM 766 C C . LYS A 1 91 ? 5.000 -4.731 10.549 1.00 86.75 91 LYS A C 1
ATOM 768 O O . LYS A 1 91 ? 5.276 -4.793 9.353 1.00 86.75 91 LYS A O 1
ATOM 773 N N . ASN A 1 92 ? 5.277 -5.712 11.412 1.00 85.38 92 ASN A N 1
ATOM 774 C CA . ASN A 1 92 ? 6.295 -6.748 11.171 1.00 85.38 92 ASN A CA 1
ATOM 775 C C . ASN A 1 92 ? 5.757 -8.161 10.843 1.00 85.38 92 ASN A C 1
ATOM 777 O O . ASN A 1 92 ? 6.503 -8.979 10.314 1.00 85.38 92 ASN A O 1
ATOM 781 N N . SER A 1 93 ? 4.490 -8.484 11.132 1.00 81.31 93 SER A N 1
ATOM 782 C CA . SER A 1 93 ? 3.895 -9.840 11.015 1.00 81.31 93 SER A CA 1
ATOM 783 C C . SER A 1 93 ? 3.547 -10.271 9.579 1.00 81.31 93 SER A C 1
ATOM 785 O O . SER A 1 93 ? 2.574 -10.983 9.329 1.00 81.31 93 SER A O 1
ATOM 787 N N . HIS A 1 94 ? 4.329 -9.826 8.599 1.00 74.94 94 HIS A N 1
ATOM 788 C CA . HIS A 1 94 ? 4.058 -10.049 7.186 1.00 74.94 94 HIS A CA 1
ATOM 789 C C . HIS A 1 94 ? 5.312 -10.481 6.434 1.00 74.94 94 HIS A C 1
ATOM 791 O O . HIS A 1 94 ? 6.329 -9.792 6.433 1.00 74.94 94 HIS A O 1
ATOM 797 N N . TYR A 1 95 ? 5.196 -11.606 5.733 1.00 80.00 95 TYR A N 1
ATOM 798 C CA . TYR A 1 95 ? 6.219 -12.089 4.821 1.00 80.00 95 TYR A CA 1
ATOM 799 C C . TYR A 1 95 ? 6.071 -11.445 3.436 1.00 80.00 95 TYR A C 1
ATOM 801 O O . TYR A 1 95 ? 5.107 -11.721 2.722 1.00 80.00 95 TYR A O 1
ATOM 809 N N . SER A 1 96 ? 7.055 -10.626 3.056 1.00 77.19 96 SER A N 1
ATOM 810 C CA . SER A 1 96 ? 7.239 -10.113 1.695 1.00 77.19 96 SER A CA 1
ATOM 811 C C . SER A 1 96 ? 8.612 -10.543 1.166 1.00 77.19 96 SER A C 1
ATOM 813 O O . SER A 1 96 ? 9.609 -9.909 1.510 1.00 77.19 96 SER A O 1
ATOM 815 N N . PRO A 1 97 ? 8.701 -11.599 0.336 1.00 82.69 97 PRO A N 1
ATOM 816 C CA . PRO A 1 97 ? 9.917 -11.929 -0.408 1.00 82.69 97 PRO A CA 1
ATOM 817 C C . PRO A 1 97 ? 10.492 -10.725 -1.168 1.00 82.69 97 PRO A C 1
ATOM 819 O O . PRO A 1 97 ? 9.733 -9.983 -1.795 1.00 82.69 97 PRO A O 1
ATOM 822 N N . SER A 1 98 ? 11.822 -10.580 -1.202 1.00 84.00 98 SER A N 1
ATOM 823 C CA . SER A 1 98 ? 12.495 -9.594 -2.069 1.00 84.00 98 SER A CA 1
ATOM 824 C C . SER A 1 98 ? 12.192 -9.844 -3.551 1.00 84.00 98 SER A C 1
ATOM 826 O O . SER A 1 98 ? 11.905 -8.905 -4.286 1.00 84.00 98 SER A O 1
ATOM 828 N N . ALA A 1 99 ? 12.114 -11.117 -3.950 1.00 86.06 99 ALA A N 1
ATOM 829 C CA . ALA A 1 99 ? 11.801 -11.542 -5.313 1.00 86.06 99 ALA A CA 1
ATOM 830 C C . ALA A 1 99 ? 10.481 -10.962 -5.863 1.00 86.06 99 ALA A C 1
ATOM 832 O O . ALA A 1 99 ? 10.372 -10.734 -7.063 1.00 86.06 99 ALA A O 1
ATOM 833 N N . TYR A 1 100 ? 9.481 -10.677 -5.015 1.00 82.38 100 TYR A N 1
ATOM 834 C CA . TYR A 1 100 ? 8.253 -10.017 -5.477 1.00 82.38 100 TYR A CA 1
ATOM 835 C C . TYR A 1 100 ? 8.441 -8.521 -5.748 1.00 82.38 100 TYR A C 1
ATOM 837 O O . TYR A 1 100 ? 7.793 -7.992 -6.648 1.00 82.38 100 TYR A O 1
ATOM 845 N N . TRP A 1 101 ? 9.315 -7.841 -5.001 1.00 82.12 101 TRP A N 1
ATOM 846 C CA . TRP A 1 101 ? 9.679 -6.451 -5.284 1.00 82.12 101 TRP A CA 1
ATOM 847 C C . TRP A 1 101 ? 10.482 -6.349 -6.579 1.00 82.12 101 TRP A C 1
ATOM 849 O O . TRP A 1 101 ? 10.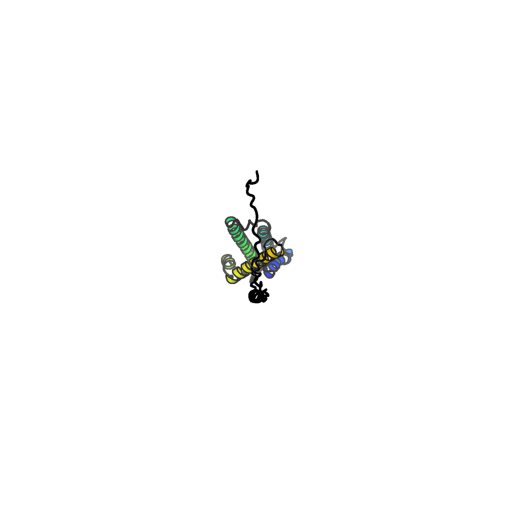172 -5.505 -7.416 1.00 82.12 101 TRP A O 1
ATOM 859 N N . GLU A 1 102 ? 11.443 -7.254 -6.773 1.00 87.62 102 GLU A N 1
ATOM 860 C CA . GLU A 1 102 ? 12.217 -7.394 -8.012 1.00 87.62 102 GLU A CA 1
ATOM 861 C C . GLU A 1 102 ? 11.283 -7.646 -9.209 1.00 87.62 102 GLU A C 1
ATOM 863 O O . GLU A 1 102 ? 11.254 -6.849 -10.143 1.00 87.62 102 GLU A O 1
ATOM 868 N N . GLN A 1 103 ? 10.402 -8.652 -9.127 1.00 89.00 103 GLN A N 1
ATOM 869 C CA . GLN A 1 103 ? 9.419 -8.950 -10.177 1.00 89.00 103 GLN A CA 1
ATOM 870 C C . GLN A 1 103 ? 8.489 -7.759 -10.484 1.00 89.00 103 GLN A C 1
ATOM 872 O O . GLN A 1 103 ? 8.142 -7.518 -11.642 1.00 89.00 103 GLN A O 1
ATOM 877 N N . GLN A 1 104 ? 8.058 -7.005 -9.467 1.00 85.81 104 GLN A N 1
ATOM 878 C CA . GLN A 1 104 ? 7.200 -5.833 -9.658 1.00 85.81 104 GLN A CA 1
ATOM 879 C C . GLN A 1 104 ? 7.951 -4.679 -10.344 1.00 85.81 104 GLN A C 1
ATOM 881 O O . GLN A 1 104 ? 7.370 -4.004 -11.200 1.00 85.81 104 GLN A O 1
ATOM 886 N N . ALA A 1 105 ? 9.226 -4.472 -10.000 1.00 87.56 105 ALA A N 1
ATOM 887 C CA . ALA A 1 105 ? 10.097 -3.488 -10.635 1.00 87.56 105 ALA A CA 1
ATOM 888 C C . ALA A 1 105 ? 10.397 -3.857 -12.097 1.00 87.56 105 ALA A C 1
ATOM 890 O O . ALA A 1 105 ? 10.244 -3.010 -12.978 1.00 87.56 105 ALA A O 1
ATOM 891 N N . ASP A 1 106 ? 10.719 -5.123 -12.372 1.00 91.06 106 ASP A N 1
ATOM 892 C CA . ASP A 1 106 ? 10.952 -5.635 -13.726 1.00 91.06 106 ASP A CA 1
ATOM 893 C C . ASP A 1 106 ? 9.708 -5.473 -14.607 1.00 91.06 106 ASP A C 1
ATOM 895 O O . ASP A 1 106 ? 9.788 -4.908 -15.697 1.00 91.06 106 ASP A O 1
ATOM 899 N N . ASN A 1 107 ? 8.527 -5.863 -14.112 1.00 90.69 107 ASN A N 1
ATOM 900 C CA . ASN A 1 107 ? 7.260 -5.674 -14.828 1.00 90.69 107 ASN A CA 1
ATOM 901 C C . ASN A 1 107 ? 7.000 -4.195 -15.171 1.00 90.69 107 ASN A C 1
ATOM 903 O O . ASN A 1 107 ? 6.556 -3.882 -16.281 1.00 90.69 107 ASN A O 1
ATOM 907 N N . PHE A 1 108 ? 7.294 -3.274 -14.246 1.00 89.81 108 PHE A N 1
ATOM 908 C CA . PHE A 1 108 ? 7.165 -1.835 -14.480 1.00 89.81 108 PHE A CA 1
ATOM 909 C C . PHE A 1 108 ? 8.156 -1.336 -15.543 1.00 89.81 108 PHE A C 1
ATOM 911 O O . PHE A 1 108 ? 7.755 -0.630 -16.472 1.00 89.81 108 PHE A O 1
ATOM 918 N N . LEU A 1 109 ? 9.427 -1.742 -15.455 1.00 91.62 109 LEU A N 1
ATOM 919 C CA . LEU A 1 109 ? 10.470 -1.396 -16.425 1.00 91.62 109 LEU A CA 1
ATOM 920 C C . LEU A 1 109 ? 10.152 -1.937 -17.825 1.00 91.62 109 LEU A C 1
ATOM 922 O O . LEU A 1 109 ? 10.242 -1.186 -18.798 1.00 91.62 109 LEU A O 1
ATOM 926 N N . CYS A 1 110 ? 9.718 -3.194 -17.936 1.00 93.06 110 CYS A N 1
ATOM 927 C CA . CYS A 1 110 ? 9.295 -3.803 -19.195 1.00 93.06 110 CYS A CA 1
ATOM 928 C C . CYS A 1 110 ? 8.098 -3.068 -19.806 1.00 93.06 110 CYS A C 1
ATOM 930 O O . CYS A 1 110 ? 8.154 -2.678 -20.971 1.00 93.06 110 CYS A O 1
ATOM 932 N N . THR A 1 111 ? 7.041 -2.820 -19.027 1.00 91.81 111 THR A N 1
ATOM 933 C CA . THR A 1 111 ? 5.819 -2.161 -19.524 1.00 91.81 111 THR A CA 1
ATOM 934 C C . THR A 1 111 ? 6.105 -0.732 -19.988 1.00 91.81 111 THR A C 1
ATOM 936 O O . THR A 1 111 ? 5.701 -0.340 -21.083 1.00 91.81 111 THR A O 1
ATOM 939 N N . ARG A 1 112 ? 6.876 0.035 -19.206 1.00 92.44 112 ARG A N 1
ATOM 940 C CA . ARG A 1 112 ? 7.306 1.397 -19.557 1.00 92.44 112 ARG A CA 1
ATOM 941 C C . ARG A 1 112 ? 8.251 1.418 -20.762 1.00 92.44 112 ARG A C 1
ATOM 943 O O . ARG A 1 112 ? 8.118 2.282 -21.623 1.00 92.44 112 ARG A O 1
ATOM 950 N N . GLY A 1 113 ? 9.179 0.465 -20.855 1.00 93.31 113 GLY A N 1
ATOM 951 C CA . GLY A 1 113 ? 10.077 0.314 -22.003 1.00 93.31 113 GLY A CA 1
ATOM 952 C C . GLY A 1 113 ? 9.319 0.013 -23.298 1.00 93.31 113 GLY A C 1
ATOM 953 O O . GLY A 1 113 ? 9.545 0.672 -24.310 1.00 93.31 113 GLY A O 1
ATOM 954 N N . LEU A 1 114 ? 8.364 -0.920 -23.255 1.00 94.75 114 LEU A N 1
ATOM 955 C CA . LEU A 1 114 ? 7.489 -1.234 -24.387 1.00 94.75 114 LEU A CA 1
ATOM 956 C C . LEU A 1 114 ? 6.616 -0.038 -24.783 1.00 94.75 114 LEU A C 1
ATOM 958 O O . LEU A 1 114 ? 6.529 0.276 -25.968 1.00 94.75 114 LEU A O 1
ATOM 962 N N . ALA A 1 115 ? 6.033 0.675 -23.815 1.00 94.62 115 ALA A N 1
ATOM 963 C CA . ALA A 1 115 ? 5.256 1.885 -24.084 1.00 94.62 115 ALA A CA 1
ATOM 964 C C . ALA A 1 115 ? 6.094 2.973 -24.783 1.00 94.62 115 ALA A C 1
ATOM 966 O O . ALA A 1 115 ? 5.634 3.567 -25.758 1.00 94.62 115 ALA A O 1
ATOM 967 N N . ASN A 1 116 ? 7.341 3.193 -24.350 1.00 95.19 116 ASN A N 1
ATOM 968 C CA . ASN A 1 116 ? 8.270 4.139 -24.984 1.00 95.19 116 ASN A CA 1
ATOM 969 C C . ASN A 1 116 ? 8.670 3.735 -26.416 1.00 95.19 116 ASN A C 1
ATOM 971 O O . ASN A 1 116 ? 8.888 4.603 -27.262 1.00 95.19 116 ASN A O 1
ATOM 975 N N . ILE A 1 117 ? 8.754 2.433 -26.706 1.00 95.31 117 ILE A N 1
ATOM 976 C CA . ILE A 1 117 ? 9.003 1.920 -28.062 1.00 95.31 117 ILE A CA 1
ATOM 977 C C . ILE A 1 117 ? 7.776 2.129 -28.958 1.00 95.31 117 ILE A C 1
ATOM 979 O O . ILE A 1 117 ? 7.906 2.662 -30.057 1.00 95.31 117 ILE A O 1
ATOM 983 N N . VAL A 1 118 ? 6.582 1.750 -28.490 1.00 95.19 118 VAL A N 1
ATOM 984 C CA . VAL A 1 118 ? 5.330 1.841 -29.268 1.00 95.19 118 VAL A CA 1
ATOM 985 C C . VAL A 1 118 ? 4.932 3.297 -29.544 1.00 95.19 118 VAL A C 1
ATOM 987 O O . VAL A 1 118 ? 4.445 3.603 -30.627 1.00 95.19 118 VAL A O 1
ATOM 990 N N . SER A 1 119 ? 5.190 4.207 -28.601 1.00 94.94 119 SER A N 1
ATOM 991 C CA . SER A 1 119 ? 4.986 5.658 -28.770 1.00 94.94 119 SER A CA 1
ATOM 992 C C . SER A 1 119 ? 6.056 6.355 -29.624 1.00 94.94 119 SER A C 1
ATOM 994 O O . SER A 1 119 ? 5.935 7.549 -29.888 1.00 94.94 119 SER A O 1
ATOM 996 N N . GLY A 1 120 ? 7.105 5.646 -30.056 1.00 91.31 120 GLY A N 1
ATOM 997 C CA . GLY A 1 120 ? 8.190 6.209 -30.864 1.00 91.31 120 GLY A CA 1
ATOM 998 C C . GLY A 1 120 ? 9.193 7.082 -30.097 1.00 91.31 120 GLY A C 1
ATOM 999 O O . GLY A 1 120 ? 10.098 7.634 -30.717 1.00 91.31 120 GLY A O 1
ATOM 1000 N N . ILE A 1 121 ? 9.080 7.188 -28.766 1.00 93.00 121 ILE A N 1
ATOM 1001 C CA . ILE A 1 121 ? 10.010 7.953 -27.914 1.00 93.00 121 ILE A CA 1
ATOM 1002 C C . ILE A 1 121 ? 11.404 7.308 -27.910 1.00 93.00 121 ILE A C 1
ATOM 1004 O O . ILE A 1 121 ? 12.416 8.008 -27.922 1.00 93.00 121 ILE A O 1
ATOM 1008 N N . THR A 1 122 ? 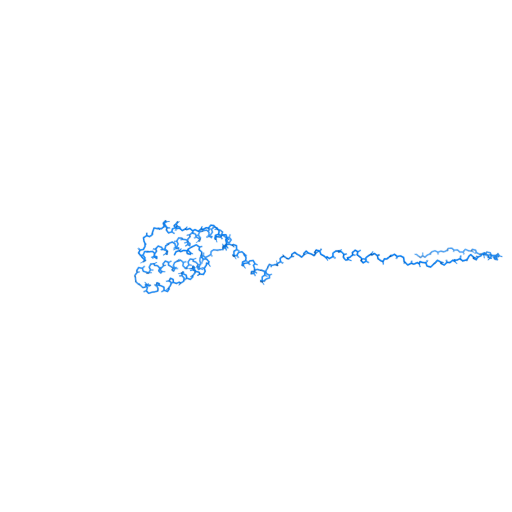11.478 5.972 -27.901 1.00 92.75 122 THR A N 1
ATOM 1009 C CA . THR A 1 122 ? 12.746 5.224 -27.910 1.00 92.75 122 THR A CA 1
ATOM 1010 C C . THR A 1 122 ? 12.810 4.238 -29.080 1.00 92.75 122 THR A C 1
ATOM 1012 O O . THR A 1 122 ? 11.972 3.337 -29.143 1.00 92.75 122 THR A O 1
ATOM 1015 N N . PRO A 1 123 ? 13.810 4.322 -29.978 1.00 90.25 123 PRO A N 1
ATOM 1016 C CA . PRO A 1 123 ? 13.938 3.383 -31.089 1.00 90.25 123 PRO A CA 1
ATOM 1017 C C . PRO A 1 123 ? 14.339 1.982 -30.602 1.00 90.25 123 PRO A C 1
ATOM 1019 O O . PRO A 1 123 ? 15.250 1.828 -29.784 1.00 90.25 123 PRO A O 1
ATOM 1022 N N . LEU A 1 124 ? 13.705 0.940 -31.149 1.00 91.06 124 LEU A N 1
ATOM 1023 C CA . LEU A 1 124 ? 14.073 -0.448 -30.861 1.00 91.06 124 LEU A CA 1
ATOM 1024 C C . LEU A 1 124 ? 15.395 -0.794 -31.568 1.00 91.06 124 LEU A C 1
ATOM 1026 O O . LEU A 1 124 ? 15.495 -0.776 -32.796 1.00 91.06 124 LEU A O 1
ATOM 1030 N N . LYS A 1 125 ? 16.429 -1.124 -30.787 1.00 88.44 125 LYS A N 1
ATOM 1031 C CA . LYS A 1 125 ? 17.766 -1.466 -31.295 1.00 88.44 125 LYS A CA 1
ATOM 1032 C C . LYS A 1 125 ? 17.788 -2.876 -31.898 1.00 88.44 125 LYS A C 1
ATOM 1034 O O . LYS A 1 125 ? 17.973 -3.856 -31.182 1.00 88.44 125 LYS A O 1
ATOM 1039 N N . ILE A 1 126 ? 17.660 -2.973 -33.220 1.00 90.44 126 ILE A N 1
ATOM 1040 C CA . ILE A 1 126 ? 17.772 -4.236 -33.967 1.00 90.44 126 ILE A CA 1
ATOM 1041 C C . ILE A 1 126 ? 19.213 -4.415 -34.466 1.00 90.44 126 ILE A C 1
ATOM 1043 O O . ILE A 1 126 ? 19.739 -3.561 -35.177 1.00 90.44 126 ILE A O 1
ATOM 1047 N N . GLN A 1 127 ? 19.849 -5.545 -34.142 1.00 90.94 127 GLN A N 1
ATOM 1048 C CA . GLN A 1 127 ? 21.106 -5.969 -34.769 1.00 90.94 127 GLN A CA 1
ATOM 1049 C C . GLN A 1 127 ? 20.822 -7.050 -35.817 1.00 90.94 127 GLN A C 1
ATOM 1051 O O . GLN A 1 127 ? 20.490 -8.183 -35.481 1.00 90.94 127 GLN A O 1
ATOM 1056 N N . ILE A 1 128 ? 20.958 -6.702 -37.098 1.00 86.38 128 ILE A N 1
ATOM 1057 C CA . ILE A 1 128 ? 20.735 -7.629 -38.214 1.00 86.38 128 ILE A CA 1
ATOM 1058 C C . ILE A 1 128 ? 22.059 -8.321 -38.559 1.00 86.38 128 ILE A C 1
ATOM 1060 O O . ILE A 1 128 ? 22.960 -7.704 -39.125 1.00 86.38 128 ILE A O 1
ATOM 1064 N N . THR A 1 129 ? 22.193 -9.613 -38.245 1.00 84.00 129 THR A N 1
ATOM 1065 C CA . THR A 1 129 ? 23.384 -10.408 -38.599 1.00 84.00 129 THR A CA 1
ATOM 1066 C C . THR A 1 129 ? 23.127 -11.280 -39.831 1.00 84.00 129 THR A C 1
ATOM 1068 O O . THR A 1 129 ? 22.647 -12.408 -39.728 1.00 84.00 129 THR A O 1
ATOM 1071 N N . LEU A 1 130 ? 23.489 -10.786 -41.018 1.00 77.06 130 LEU A N 1
ATOM 1072 C CA . LEU A 1 130 ? 23.405 -11.555 -42.266 1.00 77.06 130 LEU A CA 1
ATOM 1073 C C . LEU A 1 130 ? 24.550 -12.581 -42.367 1.00 77.06 130 LEU A C 1
ATOM 1075 O O . LEU A 1 130 ? 25.622 -12.285 -42.893 1.00 77.06 130 LEU A O 1
ATOM 1079 N N . LYS A 1 131 ? 24.321 -13.819 -41.907 1.00 64.38 131 LYS A N 1
ATOM 1080 C CA . LYS A 1 131 ? 25.320 -14.911 -41.972 1.00 64.38 131 LYS A CA 1
ATOM 1081 C C . LYS A 1 131 ? 25.641 -15.424 -43.390 1.00 64.38 131 LYS A C 1
ATOM 1083 O O . LYS A 1 131 ? 26.614 -16.157 -43.552 1.00 64.38 131 LYS A O 1
ATOM 1088 N N . THR A 1 132 ? 24.859 -15.070 -44.413 1.00 58.03 132 THR A N 1
ATOM 1089 C CA . THR A 1 132 ? 24.879 -15.737 -45.735 1.00 58.03 132 THR A CA 1
ATOM 1090 C C . THR A 1 132 ? 24.814 -14.785 -46.942 1.00 58.03 132 THR A C 1
ATOM 1092 O O . THR A 1 132 ? 24.234 -15.127 -47.967 1.00 58.03 132 THR A O 1
ATOM 1095 N N . ALA A 1 133 ? 25.462 -13.614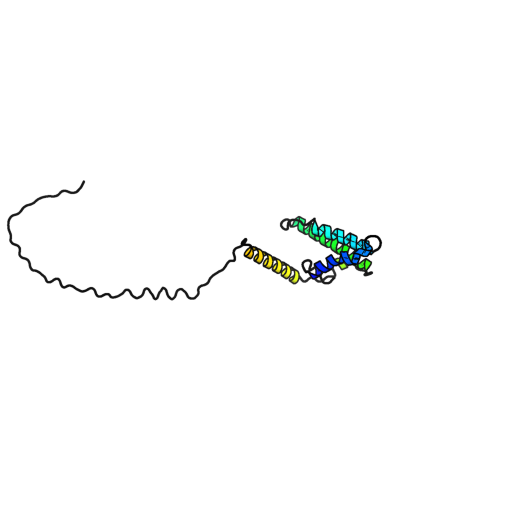 -46.877 1.00 53.25 133 ALA A N 1
ATOM 1096 C CA . ALA A 1 133 ? 25.533 -12.676 -48.015 1.00 53.25 133 ALA A CA 1
ATOM 1097 C C . ALA A 1 133 ? 26.918 -12.567 -48.700 1.00 53.25 133 ALA A C 1
ATOM 1099 O O . ALA A 1 133 ? 27.002 -12.166 -49.858 1.00 53.25 133 ALA A O 1
ATOM 1100 N N . PHE A 1 134 ? 28.020 -12.953 -48.043 1.00 49.34 134 PHE A N 1
ATOM 1101 C CA . PHE A 1 134 ? 29.371 -12.634 -48.548 1.00 49.34 134 PHE A CA 1
ATOM 1102 C C . PHE A 1 134 ? 29.971 -13.644 -49.547 1.00 49.34 134 PHE A C 1
ATOM 1104 O O . PHE A 1 134 ? 30.964 -13.349 -50.208 1.00 49.34 134 PHE A O 1
ATOM 1111 N N . LYS A 1 135 ? 29.377 -14.837 -49.702 1.00 46.69 135 LYS A N 1
ATOM 1112 C CA . LYS A 1 135 ? 29.918 -15.892 -50.586 1.00 46.69 135 LYS A CA 1
ATOM 1113 C C . LYS A 1 135 ? 29.560 -15.712 -52.069 1.00 46.69 135 LYS A C 1
ATOM 1115 O O . LYS A 1 135 ? 30.125 -16.401 -52.910 1.00 46.69 135 LYS A O 1
ATOM 1120 N N . MET A 1 136 ? 28.638 -14.800 -52.393 1.00 40.66 136 MET A N 1
ATOM 1121 C CA . MET A 1 136 ? 28.181 -14.566 -53.771 1.00 40.66 136 MET A CA 1
ATOM 1122 C C . MET A 1 136 ? 29.047 -13.529 -54.512 1.00 40.66 136 MET A C 1
ATOM 1124 O O . MET A 1 136 ? 29.282 -13.661 -55.712 1.00 40.66 136 MET A O 1
ATOM 1128 N N . PHE A 1 137 ? 29.601 -12.541 -53.797 1.00 48.50 137 PHE A N 1
ATOM 1129 C CA . PHE A 1 137 ? 30.363 -11.439 -54.405 1.00 48.50 137 PHE A CA 1
ATOM 1130 C C . PHE A 1 137 ? 31.755 -11.857 -54.921 1.00 48.50 137 PHE A C 1
ATOM 1132 O O . PHE A 1 137 ? 32.269 -11.274 -55.872 1.00 48.50 137 PHE A O 1
ATOM 1139 N N . SER A 1 138 ? 32.354 -12.911 -54.356 1.00 44.94 138 SER A N 1
ATOM 1140 C CA . SER A 1 138 ? 33.642 -13.455 -54.817 1.00 44.94 138 SER A CA 1
ATOM 1141 C C . SER A 1 138 ? 33.536 -14.370 -56.046 1.00 44.94 138 SER A C 1
ATOM 1143 O O . SER A 1 138 ? 34.560 -14.688 -56.652 1.00 44.94 138 SER A O 1
ATOM 1145 N N . PHE A 1 139 ? 32.326 -14.780 -56.447 1.00 44.50 139 PHE A N 1
ATOM 1146 C CA . PHE A 1 139 ? 32.121 -15.653 -57.609 1.00 44.50 139 PHE A CA 1
ATOM 1147 C C . PHE A 1 139 ? 31.983 -14.873 -58.926 1.00 44.50 139 PHE A C 1
ATOM 1149 O O . PHE A 1 139 ? 32.467 -15.322 -59.965 1.00 44.50 139 PHE A O 1
ATOM 1156 N N . LEU A 1 140 ? 31.383 -13.678 -58.888 1.00 47.31 140 LEU A N 1
ATOM 1157 C CA . LEU A 1 140 ? 31.159 -12.847 -60.079 1.00 47.31 140 LEU A CA 1
ATOM 1158 C C . LEU A 1 140 ? 32.448 -12.241 -60.660 1.00 47.31 140 LEU A C 1
ATOM 1160 O O . LEU A 1 140 ? 32.505 -11.963 -61.853 1.00 47.31 140 LEU A O 1
ATOM 1164 N N . ASN A 1 141 ? 33.510 -12.106 -59.860 1.00 46.34 141 ASN A N 1
ATOM 1165 C CA . ASN A 1 141 ? 34.750 -11.433 -60.265 1.00 46.34 141 ASN A CA 1
ATOM 1166 C C . ASN A 1 141 ? 35.829 -12.377 -60.854 1.00 46.34 141 ASN A C 1
ATOM 1168 O O . ASN A 1 141 ? 37.009 -12.037 -60.881 1.00 46.34 141 ASN A O 1
ATOM 1172 N N . ARG A 1 142 ? 35.451 -13.591 -61.295 1.00 46.38 142 ARG A N 1
ATOM 1173 C CA . ARG A 1 142 ? 36.376 -14.627 -61.821 1.00 46.38 142 ARG A CA 1
ATOM 1174 C C . ARG A 1 142 ? 36.253 -14.937 -63.323 1.00 46.38 142 ARG A C 1
ATOM 1176 O O . ARG A 1 142 ? 36.885 -15.881 -63.789 1.00 46.38 142 ARG A O 1
ATOM 1183 N N . LYS A 1 143 ? 35.483 -14.160 -64.096 1.00 48.09 143 LYS A N 1
ATOM 1184 C CA . LYS A 1 143 ? 35.350 -14.319 -65.562 1.00 48.09 143 LYS A CA 1
ATOM 1185 C C . LYS A 1 143 ? 35.731 -13.049 -66.337 1.00 48.09 143 LYS A C 1
ATOM 1187 O O . LYS A 1 143 ? 34.911 -12.464 -67.033 1.00 48.09 143 LYS A O 1
ATOM 1192 N N . SER A 1 144 ? 36.998 -12.653 -66.238 1.00 45.97 144 SER A N 1
ATOM 1193 C CA . SER A 1 144 ? 37.596 -11.577 -67.049 1.00 45.97 144 SER A CA 1
ATOM 1194 C C . SER A 1 144 ? 39.025 -11.911 -67.505 1.00 45.97 144 SER A C 1
ATOM 1196 O O . SER A 1 144 ? 39.914 -11.063 -67.517 1.00 45.97 144 SER A O 1
ATOM 1198 N N . SER A 1 145 ? 39.256 -13.159 -67.924 1.00 49.34 145 SER A N 1
ATOM 1199 C CA . SER A 1 145 ? 40.492 -13.580 -68.595 1.00 49.34 145 SER A CA 1
ATOM 1200 C C . SER A 1 145 ? 40.207 -14.204 -69.968 1.00 49.34 145 SER A C 1
ATOM 1202 O O . SER A 1 145 ? 39.197 -14.872 -70.176 1.00 49.34 145 SER A O 1
ATOM 1204 N N . SER A 1 146 ? 41.131 -13.979 -70.910 1.00 45.50 146 SER A N 1
ATOM 1205 C CA . SER A 1 146 ? 41.167 -14.513 -72.287 1.00 45.50 146 SER A CA 1
ATOM 1206 C C . SER A 1 146 ? 40.041 -14.108 -73.262 1.00 45.50 146 SER A C 1
ATOM 1208 O O . SER A 1 146 ? 39.219 -14.923 -73.663 1.00 45.50 146 SER A O 1
ATOM 1210 N N . PHE A 1 147 ? 40.126 -12.883 -73.796 1.00 39.47 147 PHE A N 1
ATOM 1211 C CA . PHE A 1 147 ? 39.820 -12.656 -75.219 1.00 39.47 147 PHE A CA 1
ATOM 1212 C C . PHE A 1 147 ? 41.135 -12.728 -76.021 1.00 39.47 147 PHE A C 1
ATOM 1214 O O . PHE A 1 147 ? 42.083 -12.016 -75.673 1.00 39.47 147 PHE A O 1
ATOM 1221 N N . PRO A 1 148 ? 41.244 -13.558 -77.076 1.00 41.19 148 PRO A N 1
ATOM 1222 C CA . PRO A 1 148 ? 42.466 -13.658 -77.866 1.00 41.19 148 PRO A CA 1
ATOM 1223 C C . PRO A 1 148 ? 42.628 -12.425 -78.766 1.00 41.19 148 PRO A C 1
ATOM 1225 O O . PRO A 1 148 ? 41.836 -12.185 -79.677 1.00 41.19 148 PRO A O 1
ATOM 1228 N N . ARG A 1 149 ? 43.685 -11.637 -78.539 1.00 43.25 149 ARG A N 1
ATOM 1229 C CA . ARG A 1 149 ? 44.023 -10.495 -79.401 1.00 43.25 149 ARG A CA 1
ATOM 1230 C C . ARG A 1 149 ? 44.561 -11.014 -80.740 1.00 43.25 149 ARG A C 1
ATOM 1232 O O . ARG A 1 149 ? 45.656 -11.573 -80.789 1.00 43.25 149 ARG A O 1
ATOM 1239 N N . ARG A 1 150 ? 43.791 -10.823 -81.819 1.00 39.25 150 ARG A N 1
ATOM 1240 C CA . ARG A 1 150 ? 44.170 -11.169 -83.201 1.00 39.25 150 ARG A CA 1
ATOM 1241 C C . ARG A 1 150 ? 45.534 -10.551 -83.534 1.00 39.25 150 ARG A C 1
ATOM 1243 O O . ARG A 1 150 ? 45.688 -9.334 -83.508 1.00 39.25 150 ARG A O 1
ATOM 1250 N N . ARG A 1 151 ? 46.530 -11.395 -83.810 1.00 41.28 151 ARG A N 1
ATOM 1251 C CA . ARG A 1 151 ? 47.909 -10.972 -84.088 1.00 41.28 151 ARG A CA 1
ATOM 1252 C C . ARG A 1 151 ? 48.036 -10.637 -85.573 1.00 41.28 151 ARG A C 1
ATOM 1254 O O . ARG A 1 151 ? 48.268 -11.525 -86.387 1.00 41.28 151 ARG A O 1
ATOM 1261 N N . GLU A 1 152 ? 47.842 -9.374 -85.933 1.00 39.50 152 GLU A N 1
ATOM 1262 C CA . GLU A 1 152 ? 48.034 -8.933 -87.316 1.00 39.50 152 GLU A CA 1
ATOM 1263 C C . GLU A 1 152 ? 49.528 -8.882 -87.649 1.00 39.50 152 GLU A C 1
ATOM 1265 O O . GLU A 1 152 ? 50.310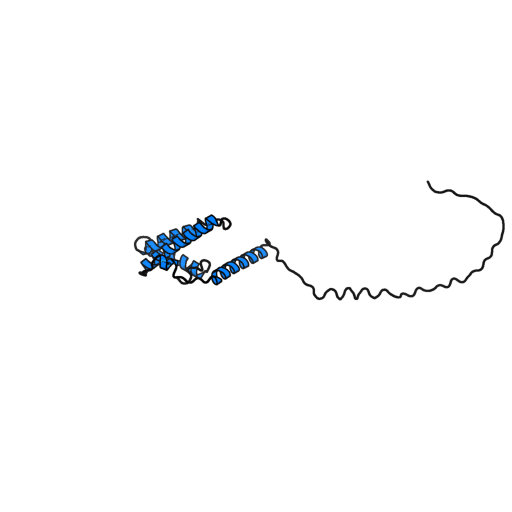 -8.186 -87.004 1.00 39.50 152 GLU A O 1
ATOM 1270 N N . SER A 1 153 ? 49.939 -9.674 -88.640 1.00 39.66 153 SER A N 1
ATOM 1271 C CA . SER A 1 153 ? 51.318 -9.712 -89.117 1.00 39.66 153 SER A CA 1
ATOM 1272 C C . SER A 1 153 ? 51.563 -8.556 -90.087 1.00 39.66 153 SER A C 1
ATOM 1274 O O . SER A 1 153 ? 51.214 -8.648 -91.269 1.00 39.66 153 SER A O 1
ATOM 1276 N N . SER A 1 154 ? 52.191 -7.483 -89.614 1.00 44.41 154 SER A N 1
ATOM 1277 C CA . SER A 1 154 ? 52.720 -6.426 -90.473 1.00 44.41 154 SER A CA 1
ATOM 1278 C C . SER A 1 154 ? 53.868 -6.977 -91.327 1.00 44.41 154 SER A C 1
ATOM 1280 O O . SER A 1 154 ? 55.018 -7.054 -90.898 1.00 44.41 154 SER A O 1
ATOM 1282 N N . LYS A 1 155 ? 53.552 -7.389 -92.562 1.00 43.31 155 LYS A N 1
ATOM 1283 C CA . LYS A 1 155 ? 54.570 -7.731 -93.563 1.00 43.31 155 LYS A CA 1
ATOM 1284 C C . LYS A 1 155 ? 55.442 -6.503 -93.818 1.00 43.31 155 LYS A C 1
ATOM 1286 O O . LYS A 1 155 ? 54.925 -5.428 -94.120 1.00 43.31 155 LYS A O 1
ATOM 1291 N N . SER A 1 156 ? 56.754 -6.684 -93.723 1.00 40.56 156 SER A N 1
ATOM 1292 C CA . SER A 1 156 ? 57.746 -5.673 -94.070 1.00 40.56 156 SER A CA 1
ATOM 1293 C C . SER A 1 156 ? 57.560 -5.213 -95.519 1.00 40.56 156 SER A C 1
ATOM 1295 O O . SER A 1 156 ? 57.605 -6.016 -96.450 1.00 40.56 156 SER A O 1
ATOM 1297 N N . LYS A 1 157 ? 57.373 -3.904 -95.717 1.00 42.81 157 LYS A N 1
ATOM 1298 C CA . LYS A 1 157 ? 57.576 -3.261 -97.019 1.00 42.81 157 LYS A CA 1
ATOM 1299 C C . LYS A 1 157 ? 58.924 -2.560 -96.998 1.00 42.81 157 LYS A C 1
ATOM 1301 O O . LYS A 1 157 ? 59.106 -1.562 -96.308 1.00 42.81 157 LYS A O 1
ATOM 1306 N N . THR A 1 158 ? 59.861 -3.150 -97.725 1.00 38.44 158 THR A N 1
ATOM 1307 C CA . THR A 1 158 ? 61.223 -2.661 -97.923 1.00 38.44 158 THR A CA 1
ATOM 1308 C C . THR A 1 158 ? 61.218 -1.305 -98.633 1.00 38.44 158 THR A C 1
ATOM 1310 O O . THR A 1 158 ? 60.325 -1.009 -99.426 1.00 38.44 158 THR A O 1
ATOM 1313 N N . TYR A 1 159 ? 62.218 -0.486 -98.323 1.00 35.09 159 TYR A N 1
ATOM 1314 C CA . TYR A 1 159 ? 62.332 0.908 -98.744 1.00 35.09 159 TYR A CA 1
ATOM 1315 C C . TYR A 1 159 ? 62.472 1.095 -100.261 1.00 35.09 159 TYR A C 1
ATOM 1317 O O . TYR A 1 159 ? 63.159 0.329 -100.933 1.00 35.09 159 TYR A O 1
ATOM 1325 N N . TRP A 1 160 ? 61.918 2.203 -100.757 1.00 34.25 160 TRP A N 1
ATOM 1326 C CA . TRP A 1 160 ? 62.364 2.870 -101.981 1.00 34.25 160 TRP A CA 1
ATOM 1327 C C . TRP A 1 160 ? 62.521 4.360 -101.674 1.00 34.25 160 TRP A C 1
ATOM 1329 O O . TRP A 1 160 ? 61.543 5.032 -101.353 1.00 34.25 160 TRP A O 1
ATOM 1339 N N . ILE A 1 161 ? 63.757 4.857 -101.731 1.00 39.75 161 ILE A N 1
ATOM 1340 C CA . ILE A 1 161 ? 64.094 6.272 -101.547 1.00 39.75 161 ILE A CA 1
ATOM 1341 C C . ILE A 1 161 ? 64.551 6.807 -102.909 1.00 39.75 161 ILE A C 1
ATOM 1343 O O . ILE A 1 161 ? 65.669 6.494 -103.321 1.00 39.75 161 ILE A O 1
ATOM 1347 N N . PRO A 1 162 ? 63.742 7.610 -103.618 1.00 41.69 162 PRO A N 1
ATOM 1348 C CA . PRO A 1 162 ? 64.267 8.484 -104.652 1.00 41.69 162 PRO A CA 1
ATOM 1349 C C . PRO A 1 162 ? 64.943 9.678 -103.966 1.00 41.69 162 PRO A C 1
ATOM 1351 O O . PRO A 1 162 ? 64.297 10.468 -103.279 1.00 41.69 162 PRO A O 1
ATOM 1354 N N . ALA A 1 163 ? 66.257 9.803 -104.123 1.00 45.88 163 ALA A N 1
ATOM 1355 C CA . ALA A 1 163 ? 66.981 10.979 -103.662 1.00 45.88 163 ALA A CA 1
ATOM 1356 C C . ALA A 1 163 ? 66.737 12.150 -104.623 1.00 45.88 163 ALA A C 1
ATOM 1358 O O . ALA A 1 163 ? 67.024 11.992 -105.805 1.00 45.88 163 ALA A O 1
ATOM 1359 N N . PHE A 1 164 ? 66.299 13.315 -104.128 1.00 34.16 164 PHE A N 1
ATOM 1360 C CA . PHE A 1 164 ? 66.763 14.618 -104.632 1.00 34.16 164 PHE A CA 1
ATOM 1361 C C . PHE A 1 164 ? 66.393 15.803 -103.719 1.00 34.16 164 PHE A C 1
ATOM 1363 O O . PHE A 1 164 ? 65.362 15.777 -103.060 1.00 34.16 164 PHE A O 1
ATOM 1370 N N . ALA A 1 165 ? 67.253 16.830 -103.762 1.00 36.69 165 ALA A N 1
ATOM 1371 C CA . ALA A 1 165 ? 67.060 18.241 -103.389 1.00 36.69 165 ALA A CA 1
ATOM 1372 C C . ALA A 1 165 ? 66.385 18.590 -102.042 1.00 36.69 165 ALA A C 1
ATOM 1374 O O . ALA A 1 165 ? 65.196 18.394 -101.818 1.00 36.69 165 ALA A O 1
ATOM 1375 N N . GLY A 1 166 ? 67.177 19.227 -101.175 1.00 40.88 166 GLY A N 1
ATOM 1376 C CA . GLY A 1 166 ? 66.774 19.680 -99.850 1.00 40.88 166 GLY A CA 1
ATOM 1377 C C . GLY A 1 166 ? 65.770 20.833 -99.793 1.00 40.88 166 GLY A C 1
ATOM 1378 O O . GLY A 1 166 ? 65.587 21.572 -100.752 1.00 40.88 166 GLY A O 1
ATOM 1379 N N . MET A 1 167 ? 65.224 21.018 -98.589 1.00 35.22 167 MET A N 1
ATOM 1380 C CA . MET A 1 167 ? 64.879 22.308 -97.982 1.00 35.22 167 MET A CA 1
ATOM 1381 C C . MET A 1 167 ? 64.717 22.115 -96.462 1.00 35.22 167 MET A C 1
ATOM 1383 O O . MET A 1 167 ? 63.896 21.326 -96.003 1.00 35.22 167 MET A O 1
ATOM 1387 N N . THR A 1 168 ? 65.521 22.836 -95.683 1.00 50.00 168 THR A N 1
ATOM 1388 C CA . THR A 1 168 ? 65.195 23.306 -94.320 1.00 50.00 168 THR A CA 1
ATOM 1389 C C . THR A 1 168 ? 64.695 24.765 -94.446 1.00 50.00 168 THR A C 1
ATOM 1391 O O . THR A 1 168 ? 64.779 25.296 -95.559 1.00 50.00 168 THR A O 1
ATOM 1394 N N . PRO A 1 169 ? 64.213 25.477 -93.398 1.00 49.72 169 PRO A N 1
ATOM 1395 C CA . PRO A 1 169 ? 63.988 25.131 -91.984 1.00 49.72 169 PRO A CA 1
ATOM 1396 C C . PRO A 1 169 ? 62.451 25.001 -91.720 1.00 49.72 169 PRO A C 1
ATOM 1398 O O . PRO A 1 169 ? 61.781 24.481 -92.603 1.00 49.72 169 PRO A O 1
ATOM 1401 N N . SER A 1 170 ? 61.786 25.327 -90.597 1.00 39.72 170 SER A N 1
ATOM 1402 C CA . SER A 1 170 ? 62.144 25.988 -89.326 1.00 39.72 170 SER A CA 1
ATOM 1403 C C . SER A 1 170 ? 61.247 25.562 -88.146 1.00 39.72 170 SER A C 1
ATOM 1405 O O . SER A 1 170 ? 60.337 24.752 -88.287 1.00 39.72 170 SER A O 1
ATOM 1407 N N . LEU A 1 171 ? 61.523 26.133 -86.969 1.00 40.97 171 LEU A N 1
ATOM 1408 C CA . LEU A 1 171 ? 60.674 26.111 -85.771 1.00 40.97 171 LEU A CA 1
ATOM 1409 C C . LEU A 1 171 ? 59.754 27.346 -85.721 1.00 40.97 171 LEU A C 1
ATOM 1411 O O . LEU A 1 171 ? 60.158 28.383 -86.239 1.00 40.97 171 LEU A O 1
ATOM 1415 N N . THR A 1 172 ? 58.637 27.263 -84.985 1.00 49.91 172 THR A N 1
ATOM 1416 C CA . THR A 1 172 ? 58.349 28.079 -83.773 1.00 49.91 172 THR A CA 1
ATOM 1417 C C . THR A 1 172 ? 57.180 27.474 -82.962 1.00 49.91 172 THR A C 1
ATOM 1419 O O . THR A 1 172 ? 56.343 26.777 -83.539 1.00 49.91 172 THR A O 1
ATOM 1422 N N . PRO A 1 173 ? 57.118 27.684 -81.629 1.00 47.66 173 PRO A N 1
ATOM 1423 C CA . PRO A 1 173 ? 56.013 27.244 -80.772 1.00 47.66 173 PRO A CA 1
ATOM 1424 C C . PRO A 1 173 ? 54.934 28.328 -80.547 1.00 47.66 173 PRO A C 1
ATOM 1426 O O . PRO A 1 173 ? 55.076 29.473 -80.971 1.00 47.66 173 PRO A O 1
ATOM 1429 N N . ASN A 1 174 ? 53.860 27.915 -79.869 1.00 49.78 174 ASN A N 1
ATOM 1430 C CA . ASN A 1 174 ? 52.656 28.684 -79.515 1.00 49.78 174 ASN A CA 1
ATOM 1431 C C . ASN A 1 174 ? 52.878 29.711 -78.364 1.00 49.78 174 ASN A C 1
ATOM 1433 O O . ASN A 1 174 ? 53.951 29.677 -77.758 1.00 49.78 174 ASN A O 1
ATOM 1437 N N . PRO A 1 175 ? 51.906 30.621 -78.106 1.00 56.88 175 PRO A N 1
ATOM 1438 C CA . PRO A 1 175 ? 52.112 31.881 -77.369 1.00 56.88 175 PRO A CA 1
ATOM 1439 C C . PRO A 1 175 ? 52.246 31.758 -75.844 1.00 56.88 175 PRO A C 1
ATOM 1441 O O . PRO A 1 175 ? 51.717 30.777 -75.274 1.00 56.88 175 PRO A O 1
#

pLDDT: mean 76.2, std 20.02, range [34.16, 95.31]

Sequence (175 aa):
MATRHHIVRDDHVTALNMIDLEYYHVKKNGKGKQVYDSWIAYLYHLSNDIPDINDKSKFDIWEDTKNKKFITLLKAMSDYLKYNFTELELKNSHYSPSAYWEQQADNFLCTRGLANIVSGITPLKIQITLKTAFKMFSFLNRKSSSFPRRRESSKSKTYWIPAFAGMTPSLTPNP